Protein AF-A0A174EZP3-F1 (afdb_monomer_lite)

Secondary structure (DSSP, 8-state):
-HHHHTSPPTTTSS-HHHHHHHHGGGPPPPPPHHHHHHHH-PPEEEEPPTTSEEEETTEEEE--GGGTTSEEEEEE-TTSEEEEEETTEEEEEEE--S-SEE--HHHHHHHHHHTTTTTS-HHHHHHHHHHHHHHHHHHT--

Sequence (142 aa):
MEEISNKVSQATGKIPLDLLSKDKECFKPLTSLNILSSYVYREKEYKVTKESMINYKGKKYSVLTKYI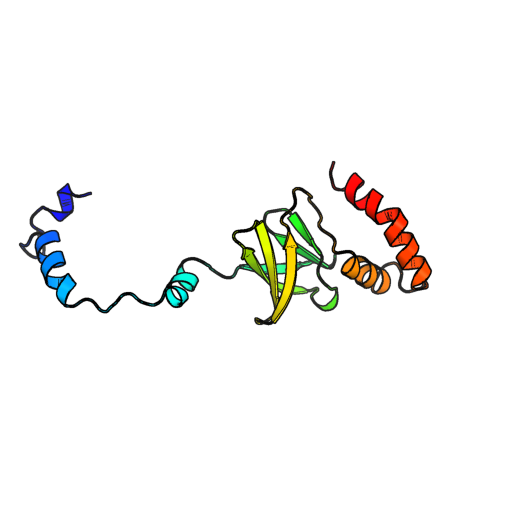GLKLNVTETSDGNIIIYYNKDFILCLSLSGNKYNYKSGHMYKILKSDACKHLSDDQINDFIKENIALIYILLGG

Foldseek 3Di:
DVVQQQDQDPVPRHRNVVVVVVCVVVDDPDDDVVVVCCVVDDFDKFAQACLQWTQDPQATEHFANVRHRHIWTWDADPVQKIWIHDPNHTGDIGHDDPWNYHYDLVRQLRSCCVPVPVPPDSVVSNVVCVVCVVVCCVVGVD

Radius of gyration: 25.63 Å; chains: 1; bounding box: 56×26×66 Å

pLDDT: mean 82.94, std 11.68, range [35.31, 96.94]

Structure (mmCIF, N/CA/C/O backbone):
data_AF-A0A174EZP3-F1
#
_entry.id   AF-A0A174EZP3-F1
#
loop_
_atom_site.group_PDB
_atom_site.id
_atom_site.type_symbol
_atom_site.label_atom_id
_atom_site.label_alt_id
_atom_site.label_comp_id
_atom_site.label_asym_id
_atom_site.label_entity_id
_atom_site.label_seq_id
_atom_site.pdbx_PDB_ins_code
_atom_site.Cartn_x
_atom_site.Cartn_y
_atom_site.Cartn_z
_atom_site.occupancy
_atom_site.B_iso_or_equiv
_atom_site.auth_seq_id
_atom_site.auth_comp_id
_atom_site.auth_asym_id
_atom_site.auth_atom_id
_atom_site.pdbx_PDB_model_num
ATOM 1 N N . MET A 1 1 ? 30.423 4.115 -25.961 1.00 53.47 1 MET A N 1
ATOM 2 C CA . MET A 1 1 ? 29.405 3.226 -26.572 1.00 53.47 1 MET A CA 1
ATOM 3 C C . MET A 1 1 ? 29.361 3.388 -28.090 1.00 53.47 1 MET A C 1
ATOM 5 O O . MET A 1 1 ? 29.341 2.379 -28.778 1.00 53.47 1 MET A O 1
ATOM 9 N N . GLU A 1 2 ? 29.430 4.615 -28.618 1.00 58.12 2 GLU A N 1
ATOM 10 C CA . GLU A 1 2 ? 29.425 4.879 -30.071 1.00 58.12 2 GLU A CA 1
ATOM 11 C C . GLU A 1 2 ? 30.627 4.306 -30.840 1.00 58.12 2 GLU A C 1
ATOM 13 O O . GLU A 1 2 ? 30.481 3.929 -31.999 1.00 58.12 2 GLU A O 1
ATOM 18 N N . GLU A 1 3 ? 31.800 4.161 -30.214 1.00 67.81 3 GLU A N 1
ATOM 19 C CA . GLU A 1 3 ? 32.984 3.612 -30.898 1.00 67.81 3 GLU A CA 1
ATOM 20 C C . GLU A 1 3 ? 32.830 2.159 -31.366 1.00 67.81 3 GLU A C 1
ATOM 22 O O . GLU A 1 3 ? 33.465 1.765 -32.340 1.00 67.81 3 GLU A O 1
ATOM 27 N N . ILE A 1 4 ? 32.026 1.340 -30.681 1.00 74.75 4 ILE A N 1
ATOM 28 C CA . ILE A 1 4 ? 31.851 -0.076 -31.045 1.00 74.75 4 ILE A CA 1
ATOM 29 C C . ILE A 1 4 ? 30.839 -0.194 -32.186 1.00 74.75 4 ILE A C 1
ATOM 31 O O . ILE A 1 4 ? 31.061 -0.936 -33.138 1.00 74.75 4 ILE A O 1
ATOM 35 N N . SER A 1 5 ? 29.759 0.584 -32.124 1.00 81.00 5 SER A N 1
ATOM 36 C CA . SER A 1 5 ? 28.677 0.552 -33.112 1.00 81.00 5 SER A CA 1
ATOM 37 C C . SER A 1 5 ? 29.076 1.115 -34.486 1.00 81.00 5 SER A C 1
ATOM 39 O O . SER A 1 5 ? 28.377 0.853 -35.463 1.00 81.00 5 SER A O 1
ATOM 41 N N . ASN A 1 6 ? 30.191 1.854 -34.561 1.00 83.81 6 ASN A N 1
ATOM 42 C CA . ASN A 1 6 ? 30.781 2.401 -35.791 1.00 83.81 6 ASN A CA 1
ATOM 43 C C . ASN A 1 6 ? 31.896 1.527 -36.397 1.00 83.81 6 ASN A C 1
ATOM 45 O O . ASN A 1 6 ? 32.379 1.816 -37.490 1.00 83.81 6 ASN A O 1
ATOM 49 N N . LYS A 1 7 ? 32.336 0.467 -35.708 1.00 87.69 7 LYS A N 1
ATOM 50 C CA . LYS A 1 7 ? 33.363 -0.446 -36.228 1.00 87.69 7 LYS A CA 1
ATOM 51 C C . LYS A 1 7 ? 32.730 -1.556 -37.053 1.00 87.69 7 LYS A C 1
ATOM 53 O O . LYS A 1 7 ? 31.597 -1.968 -36.820 1.00 87.69 7 LYS A O 1
ATOM 58 N N . VAL A 1 8 ? 33.499 -2.078 -38.001 1.00 89.81 8 VAL A N 1
ATOM 59 C CA . VAL A 1 8 ? 33.095 -3.238 -38.795 1.00 89.81 8 VAL A CA 1
ATOM 60 C C . VAL A 1 8 ? 32.966 -4.455 -37.879 1.00 89.81 8 VAL A C 1
ATOM 62 O O . VAL A 1 8 ? 33.914 -4.844 -37.195 1.00 89.81 8 VAL A O 1
ATOM 65 N N . SER A 1 9 ? 31.781 -5.060 -37.861 1.00 89.00 9 SER A N 1
ATOM 66 C CA . SER A 1 9 ? 31.527 -6.298 -37.132 1.00 89.00 9 SER A CA 1
ATOM 67 C C . SER A 1 9 ? 32.308 -7.449 -37.759 1.00 89.00 9 SER A C 1
ATOM 69 O O . SER A 1 9 ? 32.190 -7.704 -38.955 1.00 89.00 9 SER A O 1
ATOM 71 N N . GLN A 1 10 ? 33.048 -8.200 -36.944 1.00 88.81 10 GLN A N 1
ATOM 72 C CA . GLN A 1 10 ? 33.788 -9.382 -37.402 1.00 88.81 10 GLN A CA 1
ATOM 73 C C . GLN A 1 10 ? 32.865 -10.504 -37.907 1.00 88.81 10 GLN A C 1
ATOM 75 O O . GLN A 1 10 ? 33.263 -11.287 -38.760 1.00 88.81 10 GLN A O 1
ATOM 80 N N . ALA A 1 11 ? 31.625 -10.569 -37.408 1.00 87.00 11 ALA A N 1
ATOM 81 C CA . ALA A 1 11 ? 30.669 -11.617 -37.767 1.00 87.00 11 ALA A CA 1
ATOM 82 C C . ALA A 1 11 ? 29.923 -11.335 -39.081 1.00 87.00 11 ALA A C 1
ATOM 84 O O . ALA A 1 11 ? 29.600 -12.260 -39.818 1.00 87.00 11 ALA A O 1
ATOM 85 N N . THR A 1 12 ? 29.618 -10.065 -39.368 1.00 84.88 12 THR A N 1
ATOM 86 C CA . THR A 1 12 ? 28.790 -9.677 -40.529 1.00 84.88 12 THR A CA 1
ATOM 87 C C . THR A 1 12 ? 29.549 -8.876 -41.585 1.00 84.88 12 THR A C 1
ATOM 89 O O . THR A 1 12 ? 29.006 -8.629 -42.660 1.00 84.88 12 THR A O 1
ATOM 92 N N . GLY A 1 13 ? 30.779 -8.441 -41.294 1.00 90.06 13 GLY A N 1
ATOM 93 C CA . GLY A 1 13 ? 31.593 -7.611 -42.185 1.00 90.06 13 GLY A CA 1
ATOM 94 C C . GLY A 1 13 ? 31.026 -6.209 -42.429 1.00 90.06 13 GLY A C 1
ATOM 95 O O . GLY A 1 13 ? 31.471 -5.523 -43.345 1.00 90.06 13 GLY A O 1
ATOM 96 N N . LYS A 1 14 ? 30.036 -5.773 -41.642 1.00 89.75 14 LYS A N 1
ATOM 97 C CA . LYS A 1 14 ? 29.326 -4.494 -41.807 1.00 89.75 14 LYS A CA 1
ATOM 98 C C . LYS A 1 14 ? 29.350 -3.676 -40.520 1.00 89.75 14 LYS A C 1
ATOM 100 O O . LYS A 1 14 ? 29.528 -4.228 -39.433 1.00 89.75 14 LYS A O 1
ATOM 105 N N . ILE A 1 15 ? 29.161 -2.364 -40.644 1.00 91.44 15 ILE A N 1
ATOM 106 C CA . ILE A 1 15 ? 29.044 -1.456 -39.500 1.00 91.44 15 ILE A CA 1
ATOM 107 C C . ILE A 1 15 ? 27.626 -1.585 -38.908 1.00 91.44 15 ILE A C 1
ATOM 109 O O . ILE A 1 15 ? 26.650 -1.438 -39.647 1.00 91.44 15 ILE A O 1
ATOM 113 N N . PRO A 1 16 ? 27.473 -1.861 -37.599 1.00 88.50 16 PRO A N 1
ATOM 114 C CA . PRO A 1 16 ? 26.165 -2.017 -36.960 1.00 88.50 16 PRO A CA 1
ATOM 115 C C . PRO A 1 16 ? 25.215 -0.829 -37.156 1.00 88.50 16 PRO A C 1
ATOM 117 O O . PRO A 1 16 ? 24.020 -1.036 -37.354 1.00 88.50 16 PRO A O 1
ATOM 120 N N . LEU A 1 17 ? 25.723 0.407 -37.139 1.00 88.56 17 LEU A N 1
ATOM 121 C CA . LEU A 1 17 ? 24.900 1.602 -37.360 1.00 88.56 17 LEU A CA 1
ATOM 122 C C . LEU A 1 17 ? 24.351 1.712 -38.792 1.00 88.56 17 LEU A C 1
ATOM 124 O O . LEU A 1 17 ? 23.209 2.143 -38.961 1.00 88.56 17 LEU A O 1
ATOM 128 N N . ASP A 1 18 ? 25.101 1.252 -39.796 1.00 88.44 18 ASP A N 1
ATOM 129 C CA . ASP A 1 18 ? 24.648 1.216 -41.195 1.00 88.44 18 ASP A CA 1
ATOM 130 C C . ASP A 1 18 ? 23.572 0.153 -41.435 1.00 88.44 18 ASP A C 1
ATOM 132 O O . ASP A 1 18 ? 22.742 0.280 -42.333 1.00 88.44 18 ASP A O 1
ATOM 136 N N . LEU A 1 19 ? 23.601 -0.935 -40.662 1.00 87.25 19 LEU A N 1
ATOM 137 C CA . LEU A 1 19 ? 22.540 -1.940 -40.682 1.00 87.25 19 LEU A CA 1
ATOM 138 C C . LEU A 1 19 ? 21.299 -1.431 -39.952 1.00 87.25 19 LEU A C 1
ATOM 140 O O . LEU A 1 19 ? 20.197 -1.535 -40.477 1.00 87.25 19 LEU A O 1
ATOM 144 N N . LEU A 1 20 ? 21.485 -0.790 -38.797 1.00 87.69 20 LEU A N 1
ATOM 145 C CA . LEU A 1 20 ? 20.390 -0.218 -38.023 1.00 87.69 20 LEU A CA 1
ATOM 146 C C . LEU A 1 20 ? 19.593 0.820 -38.824 1.00 87.69 20 LEU A C 1
ATOM 148 O O . LEU A 1 20 ? 18.373 0.871 -38.702 1.00 87.69 20 LEU A O 1
ATOM 152 N N . SER A 1 21 ? 20.254 1.662 -39.625 1.00 84.56 21 SER A N 1
ATOM 153 C CA . SER A 1 21 ? 19.560 2.645 -40.467 1.00 84.56 21 SER A CA 1
ATOM 154 C C . SER A 1 21 ? 18.663 1.986 -41.517 1.00 84.56 21 SER A C 1
ATOM 156 O O . SER A 1 21 ? 17.552 2.462 -41.725 1.00 84.56 21 SER A O 1
ATOM 158 N N . LYS A 1 22 ? 19.099 0.865 -42.103 1.00 86.19 22 LYS A N 1
ATOM 159 C CA . LYS A 1 22 ? 18.314 0.071 -43.062 1.00 86.19 22 LYS A CA 1
ATOM 160 C C . LYS A 1 22 ? 17.167 -0.676 -42.388 1.00 86.19 22 LYS A C 1
ATOM 162 O O . LYS A 1 22 ? 16.049 -0.674 -42.888 1.00 86.19 22 LYS A O 1
ATOM 167 N N . ASP A 1 23 ? 17.422 -1.272 -41.227 1.00 85.94 23 ASP A N 1
ATOM 168 C CA . ASP A 1 23 ? 16.422 -2.065 -40.510 1.00 85.94 23 ASP A CA 1
ATOM 169 C C . ASP A 1 23 ? 15.287 -1.199 -39.943 1.00 85.94 23 ASP A C 1
ATOM 171 O O . ASP A 1 23 ? 14.154 -1.671 -39.827 1.00 85.94 23 ASP A O 1
ATOM 175 N N . LYS A 1 24 ? 15.562 0.078 -39.631 1.00 84.94 24 LYS A N 1
ATOM 176 C CA . LYS A 1 24 ? 14.567 1.038 -39.118 1.00 84.94 24 LYS A CA 1
ATOM 177 C C . LYS A 1 24 ? 13.340 1.179 -40.018 1.00 84.94 24 LYS A C 1
ATOM 179 O O . LYS A 1 24 ? 12.248 1.386 -39.496 1.00 84.94 24 LYS A O 1
ATOM 184 N N . GLU A 1 25 ? 13.500 1.057 -41.334 1.00 83.31 25 GLU A N 1
ATOM 185 C CA . GLU A 1 25 ? 12.389 1.143 -42.293 1.00 83.31 25 GLU A CA 1
ATOM 186 C C . GLU A 1 25 ? 11.407 -0.033 -42.158 1.00 83.31 25 GLU A C 1
ATOM 188 O O . GLU A 1 25 ? 10.223 0.100 -42.458 1.00 83.31 25 GLU A O 1
ATOM 193 N N . CYS A 1 26 ? 11.873 -1.169 -41.632 1.00 86.38 26 CYS A N 1
ATOM 194 C CA . CYS A 1 26 ? 11.076 -2.371 -41.395 1.00 86.38 26 CYS A CA 1
ATOM 195 C C . CYS A 1 26 ? 10.464 -2.423 -39.984 1.00 86.38 26 CYS A C 1
ATOM 197 O O . CYS A 1 26 ? 9.829 -3.419 -39.617 1.00 86.38 26 CYS A O 1
ATOM 199 N N . PHE A 1 27 ? 10.670 -1.396 -39.152 1.00 88.06 27 PHE A N 1
ATOM 200 C CA . PHE A 1 27 ? 10.164 -1.396 -37.784 1.00 88.06 27 PHE A CA 1
ATOM 201 C C . PHE A 1 27 ? 8.654 -1.175 -37.747 1.00 88.06 27 PHE A C 1
ATOM 203 O O . PHE A 1 27 ? 8.086 -0.324 -38.428 1.00 88.06 27 PHE A O 1
ATOM 210 N N . LYS A 1 28 ? 7.992 -1.946 -36.884 1.00 87.50 28 LYS A N 1
ATOM 211 C CA . LYS A 1 28 ? 6.586 -1.719 -36.551 1.00 87.50 28 LYS A CA 1
ATOM 212 C C . LYS A 1 28 ? 6.445 -0.393 -35.788 1.00 87.50 28 LYS A C 1
ATOM 214 O O . LYS A 1 28 ? 7.376 -0.005 -35.078 1.00 87.50 28 LYS A O 1
ATOM 219 N N . PRO A 1 29 ? 5.287 0.285 -35.889 1.00 84.31 29 PRO A N 1
ATOM 220 C CA . PRO A 1 29 ? 5.021 1.488 -35.110 1.00 84.31 29 PRO A CA 1
ATOM 221 C C . PRO A 1 29 ? 5.164 1.216 -33.610 1.00 84.31 29 PRO A C 1
ATOM 223 O O . PRO A 1 29 ? 4.952 0.092 -33.143 1.00 84.31 29 PRO A O 1
ATOM 226 N N . LEU A 1 30 ? 5.505 2.264 -32.856 1.00 81.94 30 LEU A N 1
ATOM 227 C CA . LEU A 1 30 ? 5.632 2.178 -31.405 1.00 81.94 30 LEU A CA 1
ATOM 228 C C . LEU A 1 30 ? 4.337 1.637 -30.791 1.00 81.94 30 LEU A C 1
ATOM 230 O O . LEU A 1 30 ? 3.236 2.107 -31.081 1.00 81.94 30 LEU A O 1
ATOM 234 N N . THR A 1 31 ? 4.481 0.639 -29.922 1.00 81.38 31 THR A N 1
ATOM 235 C CA . THR A 1 31 ? 3.366 0.095 -29.148 1.00 81.38 31 THR A CA 1
ATOM 236 C C . THR A 1 31 ? 2.783 1.167 -28.234 1.00 81.38 31 THR A C 1
ATOM 238 O O . THR A 1 31 ? 3.517 2.015 -27.725 1.00 81.38 31 THR A O 1
ATOM 241 N N . SER A 1 32 ? 1.475 1.102 -27.973 1.00 82.69 32 SER A N 1
ATOM 242 C CA . SER A 1 32 ? 0.818 2.055 -27.070 1.00 82.69 32 SER A CA 1
ATOM 243 C C . SER A 1 32 ? 1.494 2.107 -25.691 1.00 82.69 32 SER A C 1
ATOM 245 O O . SER A 1 32 ? 1.955 1.085 -25.170 1.00 82.69 32 SER A O 1
ATOM 247 N N . LEU A 1 33 ? 1.499 3.289 -25.070 1.00 80.00 33 LEU A N 1
ATOM 248 C CA . LEU A 1 33 ? 2.064 3.498 -23.730 1.00 80.00 33 LEU A CA 1
ATOM 249 C C . LEU A 1 33 ? 1.443 2.573 -22.669 1.00 80.00 33 LEU A C 1
ATOM 251 O O . LEU A 1 33 ? 2.129 2.185 -21.729 1.00 80.00 33 LEU A O 1
ATOM 255 N N . ASN A 1 34 ? 0.187 2.151 -22.848 1.00 76.44 34 ASN A N 1
ATOM 256 C CA . ASN A 1 34 ? -0.475 1.189 -21.962 1.00 76.44 34 ASN A CA 1
ATOM 257 C C . ASN A 1 34 ? 0.164 -0.204 -21.974 1.00 76.44 34 ASN A C 1
ATOM 259 O O . ASN A 1 34 ? 0.085 -0.916 -20.982 1.00 76.44 34 ASN A O 1
ATOM 263 N N . ILE A 1 35 ? 0.786 -0.620 -23.079 1.00 77.69 35 ILE A N 1
ATOM 264 C CA . ILE A 1 35 ? 1.497 -1.904 -23.124 1.00 77.69 35 ILE A CA 1
ATOM 265 C C . ILE A 1 35 ? 2.832 -1.756 -22.392 1.00 77.69 35 ILE A C 1
ATOM 267 O O . ILE A 1 35 ? 3.182 -2.594 -21.563 1.00 77.69 35 ILE A O 1
ATOM 271 N N . LEU A 1 36 ? 3.537 -0.648 -22.644 1.00 81.00 36 LEU A N 1
ATOM 272 C CA . LEU A 1 36 ? 4.818 -0.323 -22.012 1.00 81.00 36 LEU A CA 1
ATOM 273 C C . LEU A 1 36 ? 4.694 -0.129 -20.495 1.00 81.00 36 LEU A C 1
ATOM 275 O O . LEU A 1 36 ? 5.622 -0.475 -19.765 1.00 81.00 36 LEU A O 1
ATOM 279 N N . SER A 1 37 ? 3.553 0.365 -20.005 1.00 73.62 37 SER A N 1
ATOM 280 C CA . SER A 1 37 ? 3.336 0.583 -18.573 1.00 73.62 37 SER A CA 1
ATOM 281 C C . SER A 1 37 ? 3.492 -0.704 -17.764 1.00 73.62 37 SER A C 1
ATOM 283 O O . SER A 1 37 ? 4.090 -0.646 -16.701 1.00 73.62 37 SER A O 1
ATOM 285 N N . SER A 1 38 ? 3.090 -1.868 -18.284 1.00 69.94 38 SER A N 1
ATOM 286 C CA . SER A 1 38 ? 3.279 -3.168 -17.615 1.00 69.94 38 SER A CA 1
ATOM 287 C C . SER A 1 38 ? 4.745 -3.619 -17.496 1.00 69.94 38 SER A C 1
ATOM 289 O O . SER A 1 38 ? 5.097 -4.360 -16.577 1.00 69.94 38 SER A O 1
ATOM 291 N N . TYR A 1 39 ? 5.623 -3.153 -18.392 1.00 73.62 39 TYR A N 1
ATOM 292 C CA . TYR A 1 39 ? 7.063 -3.434 -18.330 1.00 73.62 39 TYR A CA 1
ATOM 293 C C . TYR A 1 39 ? 7.764 -2.573 -17.273 1.00 73.62 39 TYR A C 1
ATOM 295 O O . TYR A 1 39 ? 8.755 -3.007 -16.684 1.00 73.62 39 TYR A O 1
ATOM 303 N N . VAL A 1 40 ? 7.245 -1.366 -17.031 1.00 73.81 40 VAL A N 1
ATOM 304 C CA . VAL A 1 40 ? 7.787 -0.399 -16.065 1.00 73.81 40 VAL A CA 1
ATOM 305 C C . VAL A 1 40 ? 7.172 -0.599 -14.677 1.00 73.81 40 VAL A C 1
ATOM 307 O O . VAL A 1 40 ? 7.880 -0.671 -13.673 1.00 73.81 40 VAL A O 1
ATOM 310 N N . TYR A 1 41 ? 5.850 -0.728 -14.616 1.00 70.81 41 TYR A N 1
ATOM 311 C CA . TYR A 1 41 ? 5.064 -0.916 -13.407 1.00 70.81 41 TYR A CA 1
ATOM 312 C C . TYR A 1 41 ? 4.723 -2.391 -13.238 1.00 70.81 41 TYR A C 1
ATOM 314 O O . TYR A 1 41 ? 3.790 -2.916 -13.841 1.00 70.81 41 TYR A O 1
ATOM 322 N N . ARG A 1 42 ? 5.461 -3.063 -12.353 1.00 69.50 42 ARG A N 1
ATOM 323 C CA . ARG A 1 42 ? 5.000 -4.335 -11.796 1.00 69.50 42 ARG A CA 1
ATOM 324 C C . ARG A 1 42 ? 4.052 -4.050 -10.646 1.00 69.50 42 ARG A C 1
ATOM 326 O O . ARG A 1 42 ? 4.447 -3.399 -9.677 1.00 69.50 42 ARG A O 1
ATOM 333 N N . GLU A 1 43 ? 2.836 -4.575 -10.744 1.00 71.88 43 GLU A N 1
ATOM 334 C CA . GLU A 1 43 ? 1.916 -4.611 -9.614 1.00 71.88 43 GLU A CA 1
ATOM 335 C C . GLU A 1 43 ? 2.593 -5.350 -8.456 1.00 71.88 43 GLU A C 1
ATOM 337 O O . GLU A 1 43 ? 3.031 -6.496 -8.586 1.00 71.88 43 GLU A O 1
ATOM 342 N N . LYS A 1 44 ? 2.748 -4.654 -7.329 1.00 86.56 44 LYS A N 1
ATOM 343 C CA . LYS A 1 44 ? 3.301 -5.239 -6.111 1.00 86.56 44 LYS A CA 1
ATOM 344 C C . LYS A 1 44 ? 2.155 -5.642 -5.204 1.00 86.56 44 LYS A C 1
ATOM 346 O O . LYS A 1 44 ? 1.311 -4.819 -4.852 1.00 86.56 44 LYS A O 1
ATOM 351 N N . GLU A 1 45 ? 2.173 -6.907 -4.815 1.00 92.81 45 GLU A N 1
ATOM 352 C CA . GLU A 1 45 ? 1.225 -7.481 -3.874 1.00 92.81 45 GLU A CA 1
ATOM 353 C C . GLU A 1 45 ? 1.752 -7.399 -2.440 1.00 92.81 45 GLU A C 1
ATOM 355 O O . GLU A 1 45 ? 2.888 -7.783 -2.152 1.00 92.81 45 GLU A O 1
ATOM 360 N N . TYR A 1 46 ? 0.894 -6.970 -1.518 1.00 95.25 46 TYR A N 1
ATOM 361 C CA . TYR A 1 46 ? 1.201 -6.858 -0.096 1.00 95.25 46 TYR A CA 1
ATOM 362 C C . TYR A 1 46 ? 0.182 -7.643 0.721 1.00 95.25 46 TYR A C 1
ATOM 364 O O . TYR A 1 46 ? -1.026 -7.433 0.605 1.00 95.25 46 TYR A O 1
ATOM 372 N N . LYS A 1 47 ? 0.668 -8.560 1.564 1.00 96.94 47 LYS A N 1
ATOM 373 C CA . LYS A 1 47 ? -0.189 -9.349 2.453 1.00 96.94 47 LYS A CA 1
ATOM 374 C C . LYS A 1 47 ? -0.732 -8.475 3.582 1.00 96.94 47 LYS A C 1
ATOM 376 O O . LYS A 1 47 ? 0.036 -7.785 4.252 1.00 96.94 47 LYS A O 1
ATOM 381 N N . VAL A 1 48 ? -2.034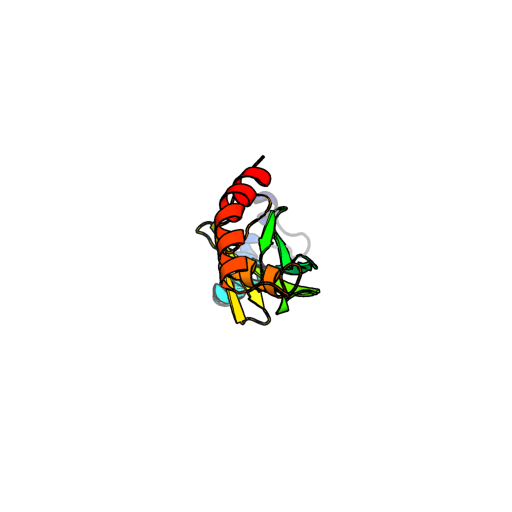 -8.568 3.830 1.00 96.69 48 VAL A N 1
ATOM 382 C CA . VAL A 1 48 ? -2.683 -7.921 4.971 1.00 96.69 48 VAL A CA 1
ATOM 383 C C . VAL A 1 48 ? -2.377 -8.703 6.246 1.00 96.69 48 VAL A C 1
ATOM 385 O O . VAL A 1 48 ? -2.615 -9.913 6.330 1.00 96.69 48 VAL A O 1
ATOM 388 N N . THR A 1 49 ? -1.836 -8.011 7.244 1.00 95.62 49 THR A N 1
ATOM 389 C CA . THR A 1 49 ? -1.506 -8.575 8.558 1.00 95.62 49 THR A CA 1
ATOM 390 C C . THR A 1 49 ? -2.759 -8.766 9.418 1.00 95.62 49 THR A C 1
ATOM 392 O O . THR A 1 49 ? -3.833 -8.258 9.102 1.00 95.62 49 THR A O 1
ATOM 395 N N . LYS A 1 50 ? -2.627 -9.481 10.545 1.00 91.31 50 LYS A N 1
ATOM 396 C CA . LYS A 1 50 ? -3.723 -9.661 11.518 1.00 91.31 50 LYS A CA 1
ATOM 397 C C . LYS A 1 50 ? -4.231 -8.340 12.111 1.00 91.31 50 LYS A C 1
ATOM 399 O O . LYS A 1 50 ? -5.388 -8.257 12.485 1.00 91.31 50 LYS A O 1
ATOM 404 N N . GLU A 1 51 ? -3.393 -7.307 12.120 1.00 88.25 51 GLU A N 1
ATOM 405 C CA . GLU A 1 51 ? -3.726 -5.942 12.557 1.00 88.25 51 GLU A CA 1
ATOM 406 C C . GLU A 1 51 ? -4.573 -5.175 11.521 1.00 88.25 51 GLU A C 1
ATOM 408 O O . GLU A 1 51 ? -4.801 -3.978 11.666 1.00 88.25 51 GLU A O 1
ATOM 413 N N . SER A 1 52 ? -5.016 -5.831 10.440 1.00 91.31 52 SER A N 1
ATOM 414 C CA . SER A 1 52 ? -5.756 -5.202 9.345 1.00 91.31 52 SER A CA 1
ATOM 415 C C . SER A 1 52 ? -4.962 -4.095 8.641 1.00 91.31 52 SER A C 1
ATOM 417 O O . SER A 1 52 ? -5.495 -3.032 8.316 1.00 91.31 52 SER A O 1
ATOM 419 N N . MET A 1 53 ? -3.667 -4.333 8.397 1.00 93.44 53 MET A N 1
ATOM 420 C CA . MET A 1 53 ? -2.782 -3.377 7.724 1.00 93.44 53 MET A CA 1
ATOM 421 C C . MET A 1 53 ? -1.934 -4.029 6.630 1.00 93.44 53 MET A C 1
ATOM 423 O O . MET A 1 53 ? -1.580 -5.204 6.717 1.00 93.44 53 MET A O 1
ATOM 427 N N . ILE A 1 54 ? -1.542 -3.239 5.632 1.00 95.12 54 ILE A N 1
ATOM 428 C CA . ILE A 1 54 ? -0.462 -3.579 4.698 1.00 95.12 54 ILE A CA 1
ATOM 429 C C . ILE A 1 54 ? 0.821 -2.837 5.077 1.00 95.12 54 ILE A C 1
ATOM 431 O O . ILE A 1 54 ? 0.754 -1.718 5.581 1.00 95.12 54 ILE A O 1
ATOM 435 N N . ASN A 1 55 ? 1.986 -3.434 4.820 1.00 94.69 55 ASN A N 1
ATOM 436 C CA . ASN A 1 55 ? 3.278 -2.761 4.973 1.00 94.69 55 ASN A CA 1
ATOM 437 C C . ASN A 1 55 ? 3.798 -2.325 3.602 1.00 94.69 55 ASN A C 1
ATOM 439 O O . ASN A 1 55 ? 4.184 -3.164 2.793 1.00 94.69 55 ASN A O 1
ATOM 443 N N . TYR A 1 56 ? 3.822 -1.020 3.362 1.00 93.06 56 TYR A N 1
ATOM 444 C CA . TYR A 1 56 ? 4.272 -0.416 2.122 1.00 93.06 56 TYR A CA 1
ATOM 445 C C . TYR A 1 56 ? 5.428 0.549 2.402 1.00 93.06 56 TYR A C 1
ATOM 447 O O . TYR A 1 56 ? 5.276 1.510 3.156 1.00 93.06 56 TYR A O 1
ATOM 455 N N . LYS A 1 57 ? 6.603 0.278 1.815 1.00 91.62 57 LYS A N 1
ATOM 456 C CA . LYS A 1 57 ? 7.843 1.060 2.013 1.00 91.62 57 LYS A CA 1
ATOM 457 C C . LYS A 1 57 ? 8.166 1.336 3.497 1.00 91.62 57 LYS A C 1
ATOM 459 O O . LYS A 1 57 ? 8.548 2.442 3.864 1.00 91.62 57 LYS A O 1
ATOM 464 N N . GLY A 1 58 ? 7.988 0.333 4.362 1.00 90.62 58 GLY A N 1
ATOM 465 C CA . GLY A 1 58 ? 8.283 0.427 5.799 1.00 90.62 58 GLY A CA 1
ATOM 466 C C . GLY A 1 58 ? 7.200 1.112 6.641 1.00 90.62 58 GLY A C 1
ATOM 467 O O . GLY A 1 58 ? 7.350 1.202 7.858 1.00 90.62 58 GLY A O 1
ATOM 468 N N . LYS A 1 59 ? 6.103 1.561 6.022 1.00 92.38 59 LYS A N 1
ATOM 469 C CA . LYS A 1 59 ? 4.968 2.213 6.685 1.00 92.38 59 LYS A CA 1
ATOM 470 C C . LYS A 1 59 ? 3.737 1.322 6.607 1.00 92.38 59 LYS A C 1
ATOM 472 O O . LYS A 1 59 ? 3.494 0.663 5.596 1.00 92.38 59 LYS A O 1
ATOM 477 N N . LYS A 1 60 ? 2.949 1.289 7.679 1.00 92.31 60 LYS A N 1
ATOM 478 C CA . LYS A 1 60 ? 1.726 0.493 7.751 1.00 92.31 60 LYS A CA 1
ATOM 479 C C . LYS A 1 60 ? 0.507 1.332 7.385 1.00 92.31 60 LYS A C 1
ATOM 481 O O . LYS A 1 60 ? 0.347 2.435 7.904 1.00 92.31 60 LYS A O 1
ATOM 486 N N . TYR A 1 61 ? -0.371 0.789 6.547 1.00 92.12 61 TYR A N 1
ATOM 487 C CA . TYR A 1 61 ? -1.621 1.427 6.125 1.00 92.12 61 TYR A CA 1
ATOM 488 C C . TYR A 1 61 ? -2.811 0.520 6.419 1.00 92.12 61 TYR A C 1
ATOM 490 O O . TYR A 1 61 ? -2.809 -0.651 6.041 1.00 92.12 61 TYR A O 1
ATOM 498 N N . SER A 1 62 ? -3.815 1.059 7.114 1.00 91.38 62 SER A N 1
ATOM 499 C CA . SER A 1 62 ? -5.010 0.309 7.503 1.00 91.38 62 SER A CA 1
ATOM 500 C C . SER A 1 62 ? -5.877 -0.047 6.297 1.00 91.38 62 SER A C 1
ATOM 502 O O . SER A 1 62 ? -6.110 0.771 5.406 1.00 91.38 62 S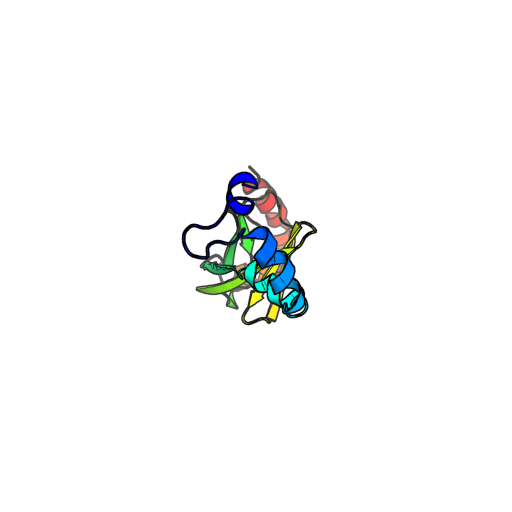ER A O 1
ATOM 504 N N . VAL A 1 63 ? -6.434 -1.248 6.332 1.00 91.62 63 VAL A N 1
ATOM 505 C CA . VAL A 1 63 ? -7.451 -1.748 5.408 1.00 91.62 63 VAL A CA 1
ATOM 506 C C . VAL A 1 63 ? -8.605 -2.346 6.213 1.00 91.62 63 VAL A C 1
ATOM 508 O O . VAL A 1 63 ? -8.539 -2.434 7.438 1.00 91.62 63 VAL A O 1
ATOM 511 N N . LEU A 1 64 ? -9.689 -2.739 5.546 1.00 89.19 64 LEU A N 1
ATOM 512 C CA . LEU A 1 64 ? -10.807 -3.414 6.210 1.00 89.19 64 LEU A CA 1
ATOM 513 C C . LEU A 1 64 ? -10.437 -4.840 6.631 1.00 89.19 64 LEU A C 1
ATOM 515 O O . LEU A 1 64 ? -9.776 -5.559 5.881 1.00 89.19 64 LEU A O 1
ATOM 519 N N . THR A 1 65 ? -10.967 -5.274 7.774 1.00 89.06 65 THR A N 1
ATOM 520 C CA . THR A 1 65 ? -10.669 -6.583 8.382 1.00 89.06 65 THR A CA 1
ATOM 521 C C . THR A 1 65 ? -11.032 -7.771 7.501 1.00 89.06 65 THR A C 1
ATOM 523 O O . THR A 1 65 ? -10.374 -8.805 7.559 1.00 89.06 65 THR A O 1
ATOM 526 N N . LYS A 1 66 ? -12.000 -7.605 6.592 1.00 89.75 66 LYS A N 1
ATOM 527 C CA . LYS A 1 66 ? -12.346 -8.615 5.579 1.00 89.75 66 LYS A CA 1
ATOM 528 C C . LYS A 1 66 ? -11.185 -9.002 4.651 1.00 89.75 66 LYS A C 1
ATOM 530 O O . LYS A 1 66 ? -11.269 -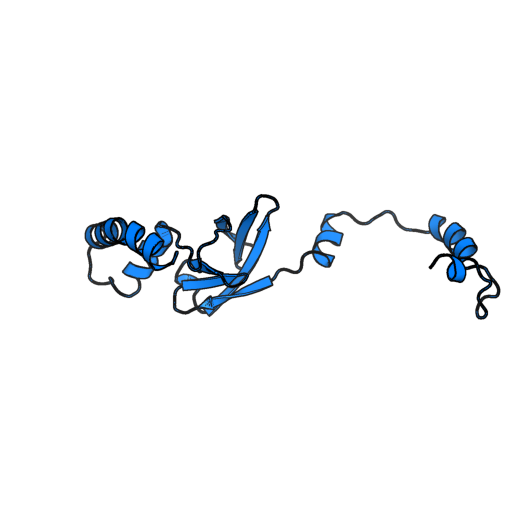10.030 3.993 1.00 89.75 66 LYS A O 1
ATOM 535 N N . TYR A 1 67 ? -10.128 -8.189 4.574 1.00 93.38 67 TYR A N 1
ATOM 536 C CA . TYR A 1 67 ? -8.957 -8.463 3.741 1.00 93.38 67 TYR A CA 1
ATOM 537 C C . TYR A 1 67 ? -7.804 -9.135 4.502 1.00 93.38 67 TYR A C 1
ATOM 539 O O . TYR A 1 67 ? -6.781 -9.421 3.887 1.00 93.38 67 TYR A O 1
ATOM 547 N N . ILE A 1 68 ? -7.930 -9.395 5.811 1.00 94.25 68 ILE A N 1
ATOM 548 C CA . ILE A 1 68 ? -6.873 -10.036 6.612 1.00 94.25 68 ILE A CA 1
ATOM 549 C C . ILE A 1 68 ? -6.443 -11.364 5.974 1.00 94.25 68 ILE A C 1
ATOM 551 O O . ILE A 1 68 ? -7.266 -12.210 5.638 1.00 94.25 68 ILE A O 1
ATOM 555 N N . GLY A 1 69 ? -5.130 -11.550 5.812 1.00 95.62 69 GLY A N 1
ATOM 556 C CA . GLY A 1 69 ? -4.545 -12.745 5.202 1.00 95.62 69 GLY A CA 1
ATOM 557 C C . GLY A 1 69 ? -4.514 -12.741 3.671 1.00 95.62 69 GLY A C 1
ATOM 558 O O . GLY A 1 69 ? -3.714 -13.490 3.105 1.00 95.62 69 GLY A O 1
ATOM 559 N N . LEU A 1 70 ? -5.296 -11.878 3.014 1.00 96.69 70 LEU A N 1
ATOM 560 C CA . LEU A 1 70 ? -5.279 -11.704 1.561 1.00 96.69 70 LEU A CA 1
ATOM 561 C C . LEU A 1 70 ? -4.093 -10.840 1.122 1.00 96.69 70 LEU A C 1
ATOM 563 O O . LEU A 1 70 ? -3.446 -10.169 1.933 1.00 96.69 70 LEU A O 1
ATOM 567 N N . LYS A 1 71 ? -3.803 -10.860 -0.178 1.00 96.25 71 LYS A N 1
ATOM 568 C CA . LYS A 1 71 ? -2.825 -9.978 -0.815 1.00 96.25 71 LYS A CA 1
ATOM 569 C C . LYS A 1 71 ? -3.544 -8.895 -1.605 1.00 96.25 71 LYS A C 1
ATOM 571 O O . LYS A 1 71 ? -4.500 -9.194 -2.314 1.00 96.25 71 LYS A O 1
ATOM 576 N N . LEU A 1 72 ? -3.087 -7.658 -1.451 1.00 95.81 72 LEU A N 1
ATOM 577 C CA . LEU A 1 72 ? -3.647 -6.482 -2.110 1.00 95.81 72 LEU A CA 1
ATOM 578 C C . LEU A 1 72 ? -2.598 -5.838 -3.013 1.00 95.81 72 LEU A C 1
ATOM 580 O O . LEU A 1 72 ? -1.419 -5.801 -2.652 1.00 95.81 72 LEU A O 1
ATOM 584 N N . ASN A 1 73 ? -3.033 -5.289 -4.141 1.00 94.38 73 ASN A N 1
ATOM 585 C CA . ASN A 1 73 ? -2.149 -4.639 -5.104 1.00 94.38 73 ASN A CA 1
ATOM 586 C C . ASN A 1 73 ? -2.058 -3.164 -4.732 1.00 94.38 73 ASN A C 1
ATOM 588 O O . ASN A 1 73 ? -3.077 -2.539 -4.437 1.00 94.38 73 ASN A O 1
ATOM 592 N N . VAL A 1 74 ? -0.847 -2.613 -4.721 1.00 92.62 74 VAL A N 1
ATOM 593 C CA . VAL A 1 74 ? -0.620 -1.207 -4.366 1.00 92.62 74 VAL A CA 1
ATOM 594 C C . VAL A 1 74 ? 0.065 -0.484 -5.510 1.00 92.62 74 VAL A C 1
ATOM 596 O O . VAL A 1 74 ? 1.133 -0.904 -5.962 1.00 92.62 7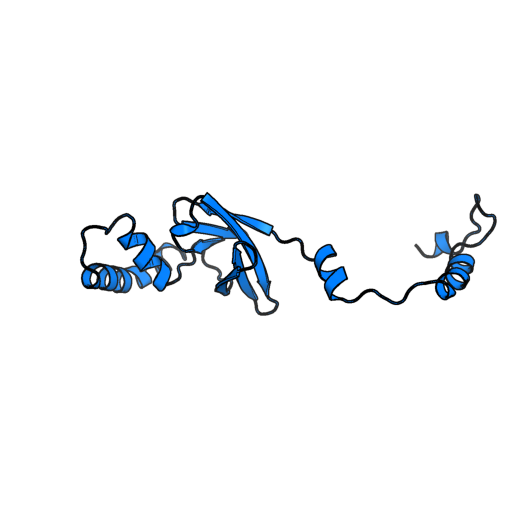4 VAL A O 1
ATOM 599 N N . THR A 1 75 ? -0.521 0.640 -5.907 1.00 89.81 75 THR A N 1
ATOM 600 C CA . THR A 1 75 ? 0.012 1.533 -6.936 1.00 89.81 75 THR A CA 1
ATOM 601 C C . THR A 1 75 ? 0.250 2.910 -6.335 1.00 89.81 75 THR A C 1
ATOM 603 O O . THR A 1 75 ? -0.631 3.453 -5.674 1.00 89.81 75 THR A O 1
ATOM 606 N N . GLU A 1 76 ? 1.434 3.475 -6.560 1.00 90.06 76 GLU A N 1
ATOM 607 C CA . GLU A 1 76 ? 1.708 4.879 -6.246 1.00 90.06 76 GLU A CA 1
ATOM 608 C C . GLU A 1 76 ? 1.270 5.774 -7.397 1.00 90.06 76 GLU A C 1
ATOM 610 O O . GLU A 1 76 ? 1.523 5.475 -8.565 1.00 90.06 76 GLU A O 1
ATOM 615 N N . THR A 1 77 ? 0.643 6.887 -7.054 1.00 86.88 77 THR A N 1
ATOM 616 C CA . THR A 1 77 ? 0.267 7.935 -7.993 1.00 86.88 77 THR A CA 1
ATOM 617 C C . THR A 1 77 ? 1.319 9.044 -8.003 1.00 86.88 77 THR A C 1
ATOM 619 O O . THR A 1 77 ? 2.079 9.225 -7.050 1.00 86.88 77 THR A O 1
ATOM 622 N N . SER A 1 78 ? 1.374 9.812 -9.092 1.00 84.94 78 SER A N 1
ATOM 623 C CA . SER A 1 78 ? 2.343 10.906 -9.260 1.00 84.94 78 SER A CA 1
ATOM 624 C C . SER A 1 78 ? 2.173 12.046 -8.251 1.00 84.94 78 SER A C 1
ATOM 626 O O . SER A 1 78 ? 3.124 12.772 -7.989 1.00 84.94 78 SER A O 1
ATOM 628 N N . ASP A 1 79 ? 0.980 12.202 -7.681 1.00 86.94 79 ASP A N 1
ATOM 629 C CA . ASP A 1 79 ? 0.632 13.193 -6.656 1.00 86.94 79 ASP A CA 1
ATOM 630 C C . ASP A 1 79 ? 0.908 12.712 -5.217 1.00 86.94 79 ASP A C 1
ATOM 632 O O . ASP A 1 79 ? 0.538 13.382 -4.258 1.00 86.94 79 ASP A O 1
ATOM 636 N N . GLY A 1 80 ? 1.588 11.572 -5.042 1.00 86.81 80 GLY A N 1
ATOM 637 C CA . GLY A 1 80 ? 2.040 11.112 -3.726 1.00 86.81 80 GLY A CA 1
ATOM 638 C C . GLY A 1 80 ? 0.976 10.369 -2.918 1.00 86.81 80 GLY A C 1
ATOM 639 O O . GLY A 1 80 ? 1.040 10.346 -1.687 1.00 86.81 80 GLY A O 1
ATOM 640 N N . ASN A 1 81 ? 0.015 9.732 -3.585 1.00 90.31 81 ASN A N 1
ATOM 641 C CA . ASN A 1 81 ? -0.941 8.831 -2.952 1.00 90.31 81 ASN A CA 1
ATOM 642 C C . ASN A 1 81 ? -0.609 7.363 -3.263 1.00 90.31 81 ASN A C 1
ATOM 644 O O . ASN A 1 81 ? 0.109 7.037 -4.209 1.00 90.31 81 ASN A O 1
ATOM 648 N N . ILE A 1 82 ? -1.151 6.460 -2.449 1.00 91.69 82 ILE A N 1
ATOM 649 C CA . ILE A 1 82 ? -1.226 5.031 -2.735 1.00 91.69 82 ILE A CA 1
ATOM 650 C C . ILE A 1 82 ? -2.675 4.642 -2.988 1.00 91.69 82 ILE A C 1
ATOM 652 O O . ILE A 1 82 ? -3.577 4.992 -2.222 1.00 91.69 82 ILE A O 1
ATOM 656 N N . ILE A 1 83 ? -2.891 3.871 -4.045 1.00 92.00 83 ILE A N 1
ATOM 657 C CA . ILE A 1 83 ? -4.168 3.238 -4.339 1.00 92.00 83 ILE A CA 1
ATOM 658 C C . ILE A 1 83 ? -4.030 1.744 -4.086 1.00 92.00 83 ILE A C 1
ATOM 660 O O . ILE A 1 83 ? -3.091 1.109 -4.567 1.00 92.00 83 ILE A O 1
ATOM 664 N N . ILE A 1 84 ? -4.969 1.194 -3.319 1.00 92.56 84 ILE A N 1
ATOM 665 C CA . ILE A 1 84 ? -5.025 -0.229 -2.995 1.00 92.56 84 ILE A CA 1
ATOM 666 C C . ILE A 1 84 ? -6.165 -0.880 -3.776 1.00 92.56 84 ILE A C 1
ATOM 668 O O . ILE A 1 84 ? -7.306 -0.411 -3.726 1.00 92.56 84 ILE A O 1
ATOM 672 N N . TYR A 1 85 ? -5.857 -1.998 -4.428 1.00 93.69 85 TYR A N 1
ATOM 673 C CA . TYR A 1 85 ? -6.790 -2.814 -5.194 1.00 93.69 85 TYR A CA 1
ATOM 674 C C . TYR A 1 85 ? -6.849 -4.251 -4.667 1.00 93.69 85 TYR A C 1
ATOM 676 O O . TYR A 1 85 ? -5.876 -4.772 -4.117 1.00 93.69 85 TYR A O 1
ATOM 684 N N . TYR A 1 86 ? -7.986 -4.911 -4.878 1.00 94.19 86 TYR A N 1
ATOM 685 C CA . TYR A 1 86 ? -8.142 -6.355 -4.708 1.00 94.19 86 TYR A CA 1
ATOM 686 C C . TYR A 1 86 ? -8.797 -6.918 -5.961 1.00 94.19 86 TYR A C 1
ATOM 688 O O . TYR A 1 86 ? -9.873 -6.466 -6.325 1.00 94.19 86 TYR A O 1
ATOM 696 N N . ASN A 1 87 ? -8.164 -7.878 -6.639 1.00 89.25 87 ASN A N 1
ATOM 697 C CA . ASN A 1 87 ? -8.694 -8.463 -7.879 1.00 89.25 87 ASN A CA 1
ATOM 698 C C . ASN A 1 87 ? -9.123 -7.417 -8.933 1.00 89.25 87 ASN A C 1
ATOM 700 O O . ASN A 1 87 ? -10.120 -7.610 -9.619 1.00 89.25 87 ASN A O 1
ATOM 704 N N . LYS A 1 88 ? -8.352 -6.328 -9.080 1.00 85.88 88 LYS A N 1
ATOM 705 C CA . LYS A 1 88 ? -8.634 -5.156 -9.944 1.00 85.88 88 LYS A CA 1
ATOM 706 C C . LYS A 1 88 ? -9.748 -4.222 -9.453 1.00 85.88 88 LYS A C 1
ATOM 708 O O . LYS A 1 88 ? -9.894 -3.136 -10.010 1.00 85.88 88 LYS A O 1
ATOM 713 N N . ASP A 1 89 ? -10.452 -4.566 -8.379 1.00 88.00 89 ASP A N 1
ATOM 714 C CA . ASP A 1 89 ? -11.420 -3.671 -7.751 1.00 88.00 89 ASP A CA 1
ATOM 715 C C . ASP A 1 89 ? -10.708 -2.640 -6.879 1.00 88.00 89 ASP A C 1
ATOM 717 O O . ASP A 1 89 ? -9.869 -2.973 -6.035 1.00 88.00 89 ASP A O 1
ATOM 721 N N . PHE A 1 90 ? -11.062 -1.370 -7.067 1.00 89.31 90 PHE A N 1
ATOM 722 C CA . PHE A 1 90 ? -10.597 -0.284 -6.213 1.00 89.31 90 PHE A CA 1
ATOM 723 C C . PHE A 1 90 ? -11.110 -0.478 -4.784 1.00 89.31 90 PHE A C 1
ATOM 725 O O . PHE A 1 90 ? -12.311 -0.631 -4.556 1.00 89.31 90 PHE A O 1
ATOM 732 N N . ILE A 1 91 ? -10.207 -0.416 -3.804 1.00 88.94 91 ILE A N 1
ATOM 733 C CA . ILE A 1 91 ? -10.577 -0.467 -2.388 1.00 88.94 91 ILE A CA 1
ATOM 734 C C . ILE A 1 91 ? -10.562 0.934 -1.792 1.00 88.94 91 ILE A C 1
ATOM 736 O O . ILE A 1 91 ? -11.540 1.364 -1.178 1.00 88.94 91 ILE A O 1
ATOM 740 N N . LEU A 1 92 ? -9.416 1.611 -1.887 1.00 87.25 92 LEU A N 1
ATOM 741 C CA . LEU A 1 92 ? -9.192 2.890 -1.227 1.00 87.25 92 LEU A CA 1
ATOM 742 C C . LEU A 1 92 ? -7.953 3.612 -1.771 1.00 87.25 92 LEU A C 1
ATOM 744 O O . LEU A 1 92 ? -7.016 2.983 -2.259 1.00 87.25 92 LEU A O 1
ATOM 748 N N . CYS A 1 93 ? -7.944 4.931 -1.595 1.00 88.25 93 CYS A N 1
ATOM 749 C CA . CYS A 1 93 ? -6.809 5.818 -1.830 1.00 88.25 93 CYS A CA 1
ATOM 750 C C . CYS A 1 93 ? -6.386 6.463 -0.497 1.00 88.25 93 CYS A C 1
ATOM 752 O O . CYS A 1 93 ? -7.254 6.826 0.307 1.00 88.25 93 CYS A O 1
ATOM 754 N N . LEU A 1 94 ? -5.079 6.562 -0.246 1.00 87.81 94 LEU A N 1
ATOM 755 C CA . LEU A 1 94 ? -4.481 7.187 0.941 1.00 87.81 94 LEU A CA 1
ATOM 756 C C . LEU A 1 94 ? -3.274 8.018 0.528 1.00 87.81 94 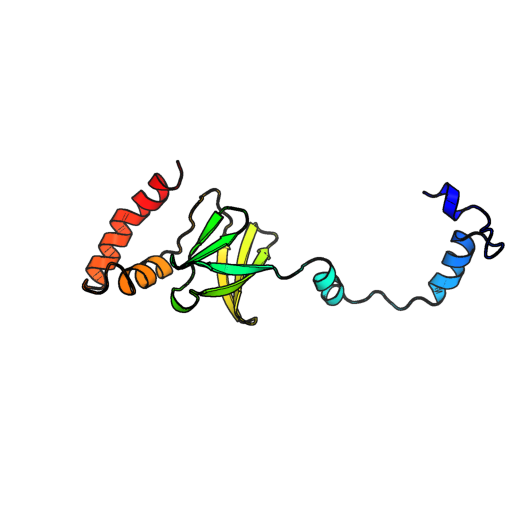LEU A C 1
ATOM 758 O O . LEU A 1 94 ? -2.484 7.576 -0.300 1.00 87.81 94 LEU A O 1
ATOM 762 N N . SER A 1 95 ? -3.069 9.162 1.166 1.00 87.12 95 SER A N 1
ATOM 763 C CA . SER A 1 95 ? -1.836 9.926 0.983 1.00 87.12 95 SER A CA 1
ATOM 764 C C . SER A 1 95 ? -0.652 9.230 1.639 1.00 87.12 95 SER A C 1
ATOM 766 O O . SER A 1 95 ? -0.765 8.682 2.740 1.00 87.12 95 SER A O 1
ATOM 768 N N . LEU A 1 96 ? 0.500 9.260 0.966 1.00 87.75 96 LEU A N 1
ATOM 769 C CA . LEU A 1 96 ? 1.760 8.893 1.595 1.00 87.75 96 LEU A CA 1
ATOM 770 C C . LEU A 1 96 ? 2.016 9.877 2.735 1.00 87.75 96 LEU A C 1
ATOM 772 O O . LEU A 1 96 ? 2.023 11.088 2.538 1.00 87.75 96 LEU A O 1
ATOM 776 N N . SER A 1 97 ? 2.240 9.357 3.935 1.00 83.38 97 SER A N 1
ATOM 777 C CA . SER A 1 97 ? 2.563 10.184 5.097 1.00 83.38 97 SER A CA 1
ATOM 778 C C . SER A 1 97 ? 3.960 9.855 5.616 1.00 83.38 97 SER A C 1
ATOM 780 O O . SER A 1 97 ? 4.532 8.822 5.264 1.00 83.38 97 SER A O 1
ATOM 782 N N . GLY A 1 98 ? 4.520 10.708 6.475 1.00 82.31 98 GLY A N 1
ATOM 783 C CA . GLY A 1 98 ? 5.720 10.393 7.259 1.00 82.31 98 GLY A CA 1
ATOM 784 C C . GLY A 1 98 ? 5.488 9.336 8.346 1.00 82.31 98 GLY A C 1
ATOM 785 O O . GLY A 1 98 ? 6.441 8.694 8.780 1.00 82.31 98 GLY A O 1
ATOM 786 N N . ASN A 1 99 ? 4.234 9.103 8.732 1.00 84.31 99 ASN A N 1
ATOM 787 C CA . ASN A 1 99 ? 3.870 8.313 9.899 1.00 84.31 99 ASN A CA 1
ATOM 788 C C . ASN A 1 99 ? 4.106 6.821 9.665 1.00 84.31 99 ASN A C 1
ATOM 790 O O . ASN A 1 99 ? 3.803 6.267 8.600 1.00 84.31 99 ASN A O 1
ATOM 794 N N . LYS A 1 100 ? 4.581 6.142 10.712 1.00 87.25 100 LYS A N 1
ATOM 795 C CA . LYS A 1 100 ? 4.791 4.690 10.696 1.00 87.25 100 LYS A CA 1
ATOM 796 C C . LYS A 1 100 ? 3.478 3.916 10.561 1.00 87.25 100 LYS A C 1
ATOM 798 O O . LYS A 1 100 ? 3.470 2.840 9.965 1.00 87.25 100 LYS A O 1
ATOM 803 N N . TYR A 1 101 ? 2.377 4.466 11.070 1.00 85.94 101 TYR A N 1
ATOM 804 C CA . TYR A 1 101 ? 1.048 3.862 11.037 1.00 85.94 101 TYR A CA 1
ATOM 805 C C . TYR A 1 101 ? 0.019 4.855 10.497 1.00 85.94 101 TYR A C 1
ATOM 807 O O . TYR A 1 101 ? -0.045 5.999 10.936 1.00 85.94 101 TYR A O 1
ATOM 815 N N . ASN A 1 102 ? -0.798 4.398 9.552 1.00 87.50 102 ASN A N 1
ATOM 816 C CA . ASN A 1 102 ? -1.732 5.228 8.800 1.00 87.50 102 ASN A CA 1
ATOM 817 C C . ASN A 1 102 ? -3.135 4.629 8.864 1.00 87.50 102 ASN A C 1
ATOM 819 O O . ASN A 1 102 ? -3.471 3.704 8.114 1.00 87.50 102 ASN A O 1
ATOM 823 N N . TYR A 1 103 ? -3.954 5.147 9.777 1.00 84.38 103 TYR A N 1
ATOM 824 C CA . TYR A 1 103 ? -5.326 4.694 9.978 1.00 84.38 103 TYR A CA 1
ATOM 825 C C . TYR A 1 103 ? -6.323 5.571 9.226 1.00 84.38 103 TYR A C 1
ATOM 827 O O . TYR A 1 103 ? -6.308 6.792 9.343 1.00 84.38 103 TYR A O 1
ATOM 835 N N . LYS A 1 104 ? -7.247 4.940 8.499 1.00 82.81 104 LYS A N 1
ATOM 836 C CA . LYS A 1 104 ? -8.452 5.610 8.010 1.00 82.81 104 LYS A CA 1
ATOM 837 C C . LYS A 1 104 ? -9.500 5.538 9.115 1.00 82.81 104 LYS A C 1
ATOM 839 O O . LYS A 1 104 ? -9.775 4.449 9.617 1.00 82.81 104 LYS A O 1
ATOM 844 N N . SER A 1 105 ? -10.109 6.668 9.465 1.00 71.25 105 SER A N 1
ATOM 845 C CA . SER A 1 105 ? -11.105 6.763 10.548 1.00 71.25 105 SER A CA 1
ATOM 846 C C . SER A 1 105 ? -12.201 5.693 10.443 1.00 71.25 105 SER A C 1
ATOM 848 O O . SER A 1 105 ? -12.457 4.967 11.399 1.00 71.25 105 SER A O 1
ATOM 850 N N . GLY A 1 106 ? -12.764 5.497 9.247 1.00 73.62 106 GLY A N 1
ATOM 851 C CA . GLY A 1 106 ? -13.787 4.473 9.001 1.00 73.62 106 GLY A CA 1
ATOM 852 C C . GLY A 1 106 ? -13.303 3.019 9.129 1.00 73.62 106 GLY A C 1
ATOM 853 O O . GLY A 1 106 ? -14.119 2.119 9.321 1.00 73.62 106 GLY A O 1
ATOM 854 N N . HIS A 1 107 ? -11.995 2.755 9.030 1.00 79.88 107 HIS A N 1
ATOM 855 C CA . HIS A 1 107 ? -11.441 1.423 9.291 1.00 79.88 107 HIS A CA 1
ATOM 856 C C . HIS A 1 107 ? -11.283 1.178 10.786 1.00 79.88 107 HIS A C 1
ATOM 858 O O . HIS A 1 107 ? -11.571 0.074 11.230 1.00 79.88 107 HIS A O 1
ATOM 864 N N . MET A 1 108 ? -10.883 2.198 11.553 1.00 76.81 108 MET A N 1
ATOM 865 C CA . MET A 1 108 ? -10.671 2.087 12.998 1.00 76.81 108 MET A CA 1
ATOM 866 C C . MET A 1 108 ? -11.919 1.550 13.706 1.00 76.81 108 MET A C 1
ATOM 868 O O . MET A 1 108 ? -11.835 0.559 14.425 1.00 76.81 108 MET A O 1
ATOM 872 N N . TYR A 1 109 ? -13.088 2.128 13.411 1.00 81.56 109 TYR A N 1
ATOM 873 C CA . TYR A 1 109 ? -14.370 1.652 13.937 1.00 81.56 109 TYR A CA 1
ATOM 874 C C . TYR A 1 109 ? -14.614 0.179 13.603 1.00 81.56 109 TYR A C 1
ATOM 876 O O . TYR A 1 109 ? -14.895 -0.622 14.492 1.00 81.56 109 TYR A O 1
ATOM 884 N N . LYS A 1 110 ? -14.440 -0.211 12.335 1.00 80.06 110 LYS A N 1
ATOM 885 C CA . LYS A 1 110 ? -14.676 -1.595 11.904 1.00 80.06 110 LYS A CA 1
ATOM 886 C C . LYS A 1 110 ? -13.695 -2.577 12.537 1.00 80.06 110 LYS A C 1
ATOM 888 O O . LYS A 1 110 ? -14.111 -3.672 12.895 1.00 80.06 110 LYS A O 1
ATOM 893 N N . ILE A 1 111 ? -12.431 -2.189 12.692 1.00 80.25 111 ILE A N 1
ATOM 894 C CA . ILE A 1 111 ? -11.401 -2.998 13.350 1.00 80.25 111 ILE A CA 1
ATOM 895 C C . ILE A 1 111 ? -11.781 -3.207 14.818 1.00 80.25 111 ILE A C 1
ATOM 897 O O . ILE A 1 111 ? -11.951 -4.352 15.230 1.00 80.25 111 ILE A O 1
ATOM 901 N N . LEU A 1 112 ? -12.017 -2.124 15.567 1.00 81.50 112 LEU A N 1
ATOM 902 C CA . LEU A 1 112 ? -12.373 -2.178 16.987 1.00 81.50 112 LEU A CA 1
ATOM 903 C C . LEU A 1 112 ? -13.660 -2.972 17.222 1.00 81.50 112 LEU A C 1
ATOM 905 O O . LEU A 1 112 ? -13.672 -3.881 18.049 1.00 81.50 112 LEU A O 1
ATOM 909 N N . LYS A 1 113 ? -14.720 -2.705 16.450 1.00 84.38 113 LYS A N 1
ATOM 910 C CA . LYS A 1 113 ? -15.989 -3.441 16.549 1.00 84.38 113 LYS A CA 1
ATOM 911 C C . LYS A 1 113 ? -15.818 -4.933 16.261 1.00 84.38 113 LYS A C 1
ATOM 913 O O . LYS A 1 113 ? -16.490 -5.756 16.873 1.00 84.38 113 LYS A O 1
ATOM 918 N N . SER A 1 114 ? -14.924 -5.293 15.339 1.00 80.38 114 SER A N 1
ATOM 919 C CA . SER A 1 114 ? -14.675 -6.689 14.965 1.00 80.38 114 SER A CA 1
ATOM 920 C C . SER A 1 114 ? -13.703 -7.432 15.881 1.00 80.38 114 SER A C 1
ATOM 922 O O . SER A 1 114 ? -13.566 -8.646 15.729 1.00 80.38 114 SER A O 1
ATOM 924 N N . ASP A 1 115 ? -13.046 -6.740 16.815 1.00 79.94 115 ASP A N 1
ATOM 925 C CA . ASP A 1 115 ? -12.018 -7.312 17.685 1.00 79.94 115 ASP A CA 1
ATOM 926 C C . ASP A 1 115 ? -12.198 -6.870 19.149 1.00 79.94 115 ASP A C 1
ATOM 928 O O . ASP A 1 115 ? -13.038 -7.437 19.850 1.00 79.94 115 ASP A O 1
ATOM 932 N N . ALA A 1 116 ? -11.472 -5.839 19.593 1.00 77.19 116 ALA A N 1
ATOM 933 C CA . ALA A 1 116 ? -11.355 -5.438 20.999 1.00 77.19 116 ALA A CA 1
ATOM 934 C C . ALA A 1 116 ? -12.636 -4.858 21.633 1.00 77.19 116 ALA A C 1
ATOM 936 O O . ALA A 1 116 ? -12.786 -4.883 22.851 1.00 77.19 116 ALA A O 1
ATOM 937 N N . CYS A 1 117 ? -13.562 -4.332 20.830 1.00 81.00 117 CYS A N 1
ATOM 938 C CA . CYS A 1 117 ? -14.733 -3.585 21.296 1.00 81.00 117 CYS A CA 1
ATOM 939 C C . CYS A 1 117 ? -16.065 -4.220 20.870 1.00 81.00 117 CYS A C 1
ATOM 941 O O . CYS A 1 117 ? -17.076 -3.527 20.783 1.00 81.00 117 CYS A O 1
ATOM 943 N N . LYS A 1 118 ? -16.099 -5.535 20.613 1.00 82.88 118 LYS A N 1
ATOM 944 C CA . LYS A 1 118 ? -17.316 -6.259 20.178 1.00 82.88 118 LYS A CA 1
ATOM 945 C C . LYS A 1 118 ? -18.541 -6.009 21.062 1.00 82.88 118 LYS A C 1
ATOM 947 O O . LYS A 1 118 ? -19.663 -6.027 20.569 1.00 82.88 118 LYS A O 1
ATOM 952 N N . HIS A 1 119 ? -18.314 -5.805 22.357 1.00 84.94 119 HIS A N 1
ATOM 953 C CA . HIS A 1 119 ? -19.346 -5.684 23.391 1.00 84.94 119 HIS A CA 1
ATOM 954 C C . HIS A 1 119 ? -19.860 -4.249 23.576 1.00 84.94 119 HIS A C 1
ATOM 956 O O . HIS A 1 119 ? -20.855 -4.048 24.263 1.00 84.94 119 HIS A O 1
ATOM 962 N N . LEU A 1 120 ? -19.165 -3.258 23.012 1.00 85.12 120 LEU A N 1
ATOM 963 C CA . LEU A 1 120 ? -19.474 -1.844 23.210 1.00 85.12 120 LEU A CA 1
ATOM 964 C C . LEU A 1 120 ? -20.502 -1.354 22.187 1.00 85.12 120 LEU A C 1
ATOM 966 O O . LEU A 1 120 ? -20.580 -1.864 21.058 1.00 85.12 120 LEU A O 1
ATOM 970 N N . SER A 1 121 ? -21.282 -0.344 22.577 1.00 87.62 121 SER A N 1
ATOM 971 C CA . SER A 1 121 ? -22.192 0.339 21.656 1.00 87.62 121 SER A CA 1
ATOM 972 C C . SER A 1 121 ? -21.413 1.125 20.599 1.00 87.62 121 SER A C 1
ATOM 974 O O . SER A 1 121 ? -20.227 1.422 20.757 1.00 87.62 121 SER A O 1
ATOM 976 N N . ASP A 1 122 ? -22.073 1.450 19.489 1.00 85.25 122 ASP A N 1
ATOM 977 C CA . ASP A 1 122 ? -21.420 2.192 18.408 1.00 85.25 122 ASP A CA 1
ATOM 978 C C . ASP A 1 122 ? -20.994 3.594 18.853 1.00 85.25 122 ASP A C 1
ATOM 980 O O . ASP A 1 122 ? -19.907 4.039 18.487 1.00 85.25 122 ASP A O 1
ATOM 984 N N . ASP A 1 123 ? -21.789 4.240 19.707 1.00 85.69 123 ASP A N 1
ATOM 985 C CA . ASP A 1 123 ? -21.466 5.545 20.287 1.00 85.69 123 ASP A CA 1
ATOM 986 C C . ASP A 1 123 ? -20.226 5.467 21.182 1.00 85.69 123 ASP A C 1
ATOM 988 O O . ASP A 1 123 ? -19.291 6.239 20.996 1.00 85.69 123 ASP A O 1
ATOM 992 N N . GLN A 1 124 ? -20.138 4.453 22.051 1.00 84.56 124 GLN A N 1
ATOM 993 C CA . GLN A 1 124 ? -18.968 4.243 22.913 1.00 84.56 124 GLN A CA 1
ATOM 994 C C . GLN A 1 124 ? -17.680 4.028 22.109 1.00 84.56 124 GLN A C 1
ATOM 996 O O . GLN A 1 124 ? -16.619 4.531 22.474 1.00 84.56 124 GLN A O 1
ATOM 1001 N N . ILE A 1 125 ? -17.757 3.287 21.000 1.00 83.56 125 ILE A N 1
ATOM 1002 C CA . ILE A 1 125 ? -16.604 3.061 20.120 1.00 83.56 125 ILE A CA 1
ATOM 1003 C C . ILE A 1 125 ? -16.229 4.351 19.395 1.00 83.56 125 ILE A C 1
ATOM 1005 O O . ILE A 1 125 ? -15.047 4.665 19.275 1.00 83.56 125 ILE A O 1
ATOM 1009 N N . ASN A 1 126 ? -17.214 5.104 18.906 1.00 83.50 126 ASN A N 1
ATOM 1010 C CA . ASN A 1 126 ? -16.967 6.367 18.221 1.00 83.50 126 ASN A CA 1
ATOM 1011 C C . ASN A 1 126 ? -16.357 7.416 19.154 1.00 83.50 126 ASN A C 1
ATOM 1013 O O . ASN A 1 126 ? -15.449 8.132 18.731 1.00 83.50 126 ASN A O 1
ATOM 1017 N N . ASP A 1 127 ? -16.799 7.481 20.407 1.00 84.06 127 ASP A N 1
ATOM 1018 C CA . ASP A 1 127 ? -16.243 8.388 21.409 1.00 84.06 127 ASP A CA 1
ATOM 1019 C C . ASP A 1 127 ? -14.817 7.979 21.785 1.00 84.06 127 ASP A C 1
ATOM 1021 O O . ASP A 1 127 ? -13.909 8.807 21.703 1.00 84.06 127 ASP A O 1
ATOM 1025 N N . PHE A 1 128 ? -14.567 6.683 22.008 1.00 81.06 128 PHE A N 1
ATOM 1026 C CA . PHE A 1 128 ? -13.210 6.163 22.197 1.00 81.06 128 PHE A CA 1
ATOM 1027 C C . PHE A 1 128 ? -12.292 6.517 21.020 1.00 81.06 128 PHE A C 1
ATOM 1029 O O . PHE A 1 128 ? -11.154 6.943 21.216 1.00 81.06 128 PHE A O 1
ATOM 1036 N N . ILE A 1 129 ? -12.772 6.366 19.783 1.00 80.06 129 ILE A N 1
ATOM 1037 C CA . ILE A 1 129 ? -12.017 6.726 18.581 1.00 80.06 129 ILE A CA 1
ATOM 1038 C C . ILE A 1 129 ? -11.730 8.225 18.554 1.00 80.06 129 ILE A C 1
ATOM 1040 O O . ILE A 1 129 ? -10.599 8.602 18.273 1.00 80.06 129 ILE A O 1
ATOM 1044 N N . LYS A 1 130 ? -12.705 9.091 18.836 1.00 78.75 130 LYS A N 1
ATOM 1045 C CA . LYS A 1 130 ? -12.488 10.546 18.839 1.00 78.75 130 LYS A CA 1
ATOM 1046 C C . LYS A 1 130 ? -11.450 10.961 19.879 1.00 78.75 130 LYS A C 1
ATOM 1048 O O . LYS A 1 130 ? -10.553 11.731 19.549 1.00 78.75 130 LYS A O 1
ATOM 1053 N N . GLU A 1 131 ? -11.542 10.418 21.089 1.00 75.44 131 GLU A N 1
ATOM 1054 C CA . GLU A 1 131 ? -10.620 10.718 22.188 1.00 75.44 131 GLU A CA 1
ATOM 1055 C C . GLU A 1 131 ? -9.204 10.198 21.911 1.00 75.44 131 GLU A C 1
ATOM 1057 O O . GLU A 1 131 ? -8.215 10.871 22.200 1.00 75.44 131 GLU A O 1
ATOM 1062 N N . ASN A 1 132 ? -9.091 9.023 21.284 1.00 68.19 132 ASN A N 1
ATOM 1063 C CA . ASN A 1 132 ? -7.806 8.353 21.095 1.00 68.19 132 ASN A CA 1
ATOM 1064 C C . ASN A 1 132 ? -7.189 8.547 19.708 1.00 68.19 132 ASN A C 1
ATOM 1066 O O . ASN A 1 132 ? -6.006 8.271 19.547 1.00 68.19 132 ASN A O 1
ATOM 1070 N N . ILE A 1 133 ? -7.911 9.049 18.701 1.00 67.50 133 ILE A N 1
ATOM 1071 C CA . ILE A 1 133 ? -7.333 9.323 17.376 1.00 67.50 133 ILE A CA 1
ATOM 1072 C C . ILE A 1 133 ? -6.195 10.341 17.494 1.00 67.50 133 ILE A C 1
ATOM 1074 O O . ILE A 1 133 ? -5.137 10.138 16.898 1.00 67.50 133 ILE A O 1
ATOM 1078 N N . ALA A 1 134 ? -6.381 11.399 18.289 1.00 60.72 134 ALA A N 1
ATOM 1079 C CA . ALA A 1 134 ? -5.337 12.393 18.532 1.00 60.72 134 ALA A CA 1
ATOM 1080 C C . ALA A 1 134 ? -4.111 11.760 19.214 1.00 60.72 134 ALA A C 1
ATOM 1082 O O . ALA A 1 134 ? -2.980 11.982 18.785 1.00 60.72 134 ALA A O 1
ATOM 1083 N N . LEU A 1 135 ? -4.338 10.895 20.208 1.00 55.03 135 LEU A N 1
ATOM 1084 C CA . LEU A 1 135 ? -3.286 10.146 20.897 1.00 55.03 135 LEU A CA 1
ATOM 1085 C C . LEU A 1 135 ? -2.567 9.159 19.972 1.00 55.03 135 LEU A C 1
ATOM 1087 O O . LEU A 1 135 ? -1.350 9.073 20.032 1.00 55.03 135 LEU A O 1
ATOM 1091 N N . ILE A 1 136 ? -3.271 8.467 19.075 1.00 56.06 136 ILE A N 1
ATOM 1092 C CA . ILE A 1 136 ? -2.686 7.542 18.090 1.00 56.06 136 ILE A CA 1
ATOM 1093 C C . ILE A 1 136 ? -1.789 8.292 17.099 1.00 56.06 136 ILE A C 1
ATOM 1095 O O . ILE A 1 136 ? -0.725 7.786 16.749 1.00 56.06 136 ILE A O 1
ATOM 1099 N N . TYR A 1 137 ? -2.169 9.499 16.670 1.00 51.00 137 TYR A N 1
ATOM 1100 C CA . TYR A 1 137 ? -1.301 10.327 15.828 1.00 51.00 137 TYR A CA 1
ATOM 1101 C C . TYR A 1 137 ? -0.047 10.818 16.572 1.00 51.00 137 TYR A C 1
ATOM 1103 O O . TYR A 1 137 ? 1.017 10.887 15.964 1.00 51.00 137 TYR A O 1
ATOM 1111 N N . ILE A 1 138 ? -0.144 11.095 17.878 1.00 50.25 138 ILE A N 1
ATOM 1112 C CA . ILE A 1 138 ? 0.974 11.568 18.715 1.00 50.25 138 ILE A CA 1
ATOM 1113 C C . ILE A 1 138 ? 1.912 10.418 19.138 1.00 50.25 138 ILE A C 1
ATOM 1115 O O . ILE A 1 138 ? 3.126 10.541 19.021 1.00 50.25 138 ILE A O 1
ATOM 1119 N N . LEU A 1 139 ? 1.375 9.274 19.572 1.00 41.44 139 LEU A N 1
ATOM 1120 C CA . LEU A 1 139 ? 2.136 8.098 20.035 1.00 41.44 139 LEU A CA 1
ATOM 1121 C C . LEU A 1 139 ? 2.880 7.361 18.914 1.00 41.44 139 LEU A C 1
ATOM 1123 O O . LEU A 1 139 ? 3.795 6.591 19.190 1.00 41.44 139 LEU A O 1
ATOM 1127 N N . LEU A 1 140 ? 2.475 7.556 17.657 1.00 47.00 140 LEU A N 1
ATOM 1128 C CA . LEU A 1 140 ? 3.033 6.859 16.491 1.00 47.00 140 LEU A CA 1
ATOM 1129 C C . LEU A 1 140 ? 3.837 7.782 15.556 1.00 47.00 140 LEU A C 1
ATOM 1131 O O . LEU A 1 140 ? 4.310 7.319 14.512 1.00 47.00 140 LEU A O 1
ATOM 1135 N N . GLY A 1 141 ? 3.955 9.064 15.925 1.00 44.56 141 GLY A N 1
ATOM 1136 C CA . GLY A 1 141 ? 4.746 10.102 15.255 1.00 44.56 141 GLY A CA 1
ATOM 1137 C C . GLY A 1 141 ? 6.021 10.516 16.007 1.00 44.56 141 GLY A C 1
ATOM 1138 O O . GLY A 1 141 ? 6.654 11.485 15.594 1.00 44.56 141 GLY A O 1
ATOM 1139 N N . GLY A 1 142 ? 6.378 9.810 17.088 1.00 35.31 142 GLY A N 1
ATOM 1140 C CA . GLY A 1 142 ? 7.653 9.935 17.808 1.00 35.31 142 GLY A CA 1
ATOM 1141 C C . GLY A 1 142 ? 8.679 8.887 17.397 1.00 35.31 142 GLY A C 1
ATOM 1142 O O . GLY A 1 142 ? 8.264 7.764 17.018 1.00 35.31 142 GLY A O 1
#

Organism: NCBI:txid84024